Protein AF-A0AAE3EUR1-F1 (afdb_monomer)

pLDDT: mean 84.54, std 16.58, range [30.5, 97.81]

Organism: NCBI:txid2874477

Mean predicted aligned error: 11.29 Å

Sequence (138 aa):
MGPNFNHKRWIDTQKRKIEECLPEIIAWIEKDCKFWYDLRKQQAEDEKNREIQRAKEAEIQRTKEIEEAKLMQLLTDCDNWHRAKNIRNYISAYEQNTVMKSLDQEKLKTWMDWANKKANELDPLISKEDAVLGFHKA

Foldseek 3Di:
DADDDPDPPCDDDPVDHNVNCVVVVVVVCVVRVVRVVVVVVVVVVVVVVVVVVVVVVVVVVVVVVVVVVVVVVVVQLVVLQVVLVVLVVVLVVVVVPCPDPDDPPPVNVVVSVVSNVVSLVSHCVNVVVCVVVPDDDD

Structure (mmCIF, N/CA/C/O backbone):
data_AF-A0AAE3EUR1-F1
#
_entry.id   AF-A0AAE3EUR1-F1
#
loop_
_atom_site.group_PDB
_atom_site.id
_atom_site.type_symbol
_atom_site.label_atom_id
_atom_site.label_alt_id
_atom_site.label_comp_id
_atom_site.label_asym_id
_atom_site.label_entity_id
_atom_site.label_seq_id
_atom_site.pdbx_PDB_ins_code
_atom_site.Cartn_x
_atom_site.Cartn_y
_atom_site.Cartn_z
_atom_site.occupancy
_atom_site.B_iso_or_equiv
_atom_site.auth_seq_id
_atom_site.auth_comp_id
_atom_site.auth_asym_id
_atom_site.auth_atom_id
_atom_site.pdbx_PDB_model_num
ATOM 1 N N . MET A 1 1 ? -30.046 1.532 23.143 1.00 50.97 1 MET A N 1
ATOM 2 C CA . MET A 1 1 ? -31.064 2.159 24.015 1.00 50.97 1 MET A CA 1
ATOM 3 C C . MET A 1 1 ? -30.781 1.721 25.442 1.00 50.97 1 MET A C 1
ATOM 5 O O . MET A 1 1 ? -30.585 0.531 25.647 1.00 50.97 1 MET A O 1
ATOM 9 N N . GLY A 1 2 ? -30.665 2.670 26.377 1.00 56.91 2 GLY A N 1
ATOM 10 C CA . GLY A 1 2 ? -30.485 2.376 27.803 1.00 56.91 2 GLY A CA 1
ATOM 11 C C . GLY A 1 2 ? -31.753 1.790 28.428 1.00 56.91 2 GLY A C 1
ATOM 12 O O . GLY A 1 2 ? -32.791 1.726 27.759 1.00 56.91 2 GLY A O 1
ATOM 13 N N . PRO A 1 3 ? -31.694 1.339 29.685 1.00 56.38 3 PRO A N 1
ATOM 14 C CA . PRO A 1 3 ? -32.852 0.738 30.314 1.00 56.38 3 PRO A CA 1
ATOM 15 C C . PRO A 1 3 ? -34.007 1.751 30.431 1.00 56.38 3 PRO A C 1
ATOM 17 O O . PRO A 1 3 ? -33.845 2.864 30.929 1.00 56.38 3 PRO A O 1
ATOM 20 N N . ASN A 1 4 ? -35.187 1.365 29.937 1.00 56.34 4 ASN A N 1
ATOM 21 C CA . ASN A 1 4 ? -36.399 2.178 29.996 1.00 56.34 4 ASN A CA 1
ATOM 22 C C . ASN A 1 4 ? -37.122 1.924 31.329 1.00 56.34 4 ASN A C 1
ATOM 24 O O . ASN A 1 4 ? -37.691 0.853 31.537 1.00 56.34 4 ASN A O 1
ATOM 28 N N . PHE A 1 5 ? -37.077 2.902 32.236 1.00 57.66 5 PHE A N 1
ATOM 29 C CA . PHE A 1 5 ? -37.636 2.819 33.591 1.00 57.66 5 PHE A CA 1
ATOM 30 C C . PHE A 1 5 ? -38.743 3.850 33.813 1.00 57.66 5 PHE A C 1
ATOM 32 O O . PHE A 1 5 ? -38.700 4.665 34.740 1.00 57.66 5 PHE A O 1
ATOM 39 N N . ASN A 1 6 ? -39.745 3.842 32.939 1.00 53.47 6 ASN A N 1
ATOM 40 C CA . ASN A 1 6 ? -40.898 4.711 33.097 1.00 53.47 6 ASN A CA 1
ATOM 41 C C . ASN A 1 6 ? -41.809 4.171 34.210 1.00 53.47 6 ASN A C 1
ATOM 43 O O . ASN A 1 6 ? -42.592 3.259 33.983 1.00 53.47 6 ASN A O 1
ATOM 47 N N . HIS A 1 7 ? -41.608 4.685 35.428 1.00 55.56 7 HIS A N 1
ATOM 48 C CA . HIS A 1 7 ? -42.623 5.284 36.309 1.00 55.56 7 HIS A CA 1
ATOM 49 C C . HIS A 1 7 ? -41.968 5.668 37.648 1.00 55.56 7 HIS A C 1
ATOM 51 O O . HIS A 1 7 ? -42.202 5.052 38.686 1.00 55.56 7 HIS A O 1
ATOM 57 N N . LYS A 1 8 ? -41.138 6.722 37.636 1.00 60.91 8 LYS A N 1
ATOM 58 C CA . LYS A 1 8 ? -40.637 7.349 38.867 1.00 60.91 8 LYS A CA 1
ATOM 59 C C . LYS A 1 8 ? -41.796 8.046 39.584 1.00 60.91 8 LYS A C 1
ATOM 61 O O . LYS A 1 8 ? -42.128 9.186 39.281 1.00 60.91 8 LYS A O 1
ATOM 66 N N . ARG A 1 9 ? -42.420 7.353 40.534 1.00 62.97 9 ARG A N 1
ATOM 67 C CA . ARG A 1 9 ? -43.287 7.955 41.559 1.00 62.97 9 ARG A CA 1
ATOM 68 C C . ARG A 1 9 ? -42.611 7.850 42.928 1.00 62.97 9 ARG A C 1
ATOM 70 O O . ARG A 1 9 ? -43.204 7.358 43.879 1.00 62.97 9 ARG A O 1
ATOM 77 N N . TRP A 1 10 ? -41.355 8.287 43.013 1.00 75.12 10 TRP A N 1
ATOM 78 C CA . TRP A 1 10 ? -40.673 8.513 44.292 1.00 75.12 10 TRP A CA 1
ATOM 79 C C . TRP A 1 10 ? -41.052 9.903 44.786 1.00 75.12 10 TRP A C 1
ATOM 81 O O . TRP A 1 10 ? -40.311 10.869 44.629 1.00 75.12 10 TRP A O 1
ATOM 91 N N . ILE A 1 11 ? -42.287 10.021 45.250 1.00 76.56 11 ILE A N 1
ATOM 92 C CA . ILE A 1 11 ? -42.853 11.277 45.720 1.00 76.56 11 ILE A CA 1
ATOM 93 C C . ILE A 1 11 ? -43.254 11.033 47.165 1.00 76.56 11 ILE A C 1
ATOM 95 O O . ILE A 1 11 ? -43.976 10.074 47.441 1.00 76.56 11 ILE A O 1
ATOM 99 N N . ASP A 1 12 ? -42.776 11.883 48.071 1.00 82.38 12 ASP A N 1
ATOM 100 C CA . ASP A 1 12 ? -43.246 11.873 49.452 1.00 82.38 12 ASP A CA 1
ATOM 101 C C . ASP A 1 12 ? -44.725 12.271 49.462 1.00 82.38 12 ASP A C 1
ATOM 103 O O . ASP A 1 12 ? -45.128 13.304 48.921 1.00 82.38 12 ASP A O 1
ATOM 107 N N . THR A 1 13 ? -45.556 11.414 50.039 1.00 84.50 13 THR A N 1
ATOM 108 C CA . THR A 1 13 ? -46.991 11.637 50.168 1.00 84.50 13 THR A CA 1
ATOM 109 C C . THR A 1 13 ? -47.428 11.315 51.587 1.00 84.50 13 THR A C 1
ATOM 111 O O . THR A 1 13 ? -46.768 10.580 52.315 1.00 84.50 13 THR A O 1
ATOM 114 N N . GLN A 1 14 ? -48.615 11.782 51.978 1.00 80.69 14 GLN A N 1
ATOM 115 C CA . GLN A 1 14 ? -49.201 11.425 53.278 1.00 80.69 14 GLN A CA 1
ATOM 116 C C . GLN A 1 14 ? -49.375 9.904 53.476 1.00 80.69 14 GLN A C 1
ATOM 118 O O . GLN A 1 14 ? -49.531 9.461 54.607 1.00 80.69 14 GLN A O 1
ATOM 123 N N . LYS A 1 15 ? -49.367 9.113 52.391 1.00 81.94 15 LYS A N 1
ATOM 124 C CA . LYS A 1 15 ? -49.573 7.655 52.405 1.00 81.94 15 LYS A CA 1
ATOM 125 C C . LYS A 1 15 ? -48.298 6.833 52.205 1.00 81.94 15 LYS A C 1
ATOM 127 O O . LYS A 1 15 ? -48.350 5.626 52.405 1.00 81.94 15 LYS A O 1
ATOM 132 N N . ARG A 1 16 ? -47.207 7.449 51.749 1.00 81.31 16 ARG A N 1
ATOM 133 C CA . ARG A 1 16 ? -45.934 6.776 51.477 1.00 81.31 16 ARG A CA 1
ATOM 134 C C . ARG A 1 16 ? -44.804 7.765 51.667 1.00 81.31 16 ARG A C 1
ATOM 136 O O . ARG A 1 16 ? -44.769 8.789 50.981 1.00 81.31 16 ARG A O 1
ATOM 143 N N . LYS A 1 17 ? -43.896 7.424 52.570 1.00 88.69 17 LYS A N 1
ATOM 144 C CA . LYS A 1 17 ? -42.718 8.225 52.879 1.00 88.69 17 LYS A CA 1
ATOM 145 C C . LYS A 1 17 ? -41.566 7.913 51.928 1.00 88.69 17 LYS A C 1
ATOM 147 O O . LYS A 1 17 ? -41.496 6.834 51.337 1.00 88.69 17 LYS A O 1
ATOM 152 N N . ILE A 1 18 ? -40.670 8.876 51.725 1.00 83.94 18 ILE A N 1
ATOM 153 C CA . ILE A 1 18 ? -39.538 8.700 50.804 1.00 83.94 18 ILE A CA 1
ATOM 154 C C . ILE A 1 18 ? -38.532 7.684 51.357 1.00 83.94 18 ILE A C 1
ATOM 156 O O . ILE A 1 18 ? -37.926 6.934 50.597 1.00 83.94 18 ILE A O 1
ATOM 160 N N . GLU A 1 19 ? -38.428 7.599 52.681 1.00 88.62 19 GLU A N 1
ATOM 161 C CA . GLU A 1 19 ? -37.617 6.641 53.424 1.00 88.62 19 GLU A CA 1
ATOM 162 C C . GLU A 1 19 ? -38.017 5.197 53.086 1.00 88.62 19 GLU A C 1
ATOM 164 O O . GLU A 1 19 ? -37.162 4.336 52.896 1.00 88.62 19 GLU A O 1
ATOM 169 N N . GLU A 1 20 ? -39.316 4.951 52.899 1.00 87.00 20 GLU A N 1
ATOM 170 C CA . GLU A 1 20 ? -39.863 3.654 52.478 1.00 87.00 20 GLU A CA 1
ATOM 171 C C . GLU A 1 20 ? -39.532 3.326 51.012 1.00 87.00 20 GLU A C 1
ATOM 173 O O . GLU A 1 20 ? -39.601 2.171 50.597 1.00 87.00 20 GLU A O 1
ATOM 178 N N . CYS A 1 21 ? -39.162 4.328 50.208 1.00 85.81 21 CYS A N 1
ATOM 179 C CA . CYS A 1 21 ? -38.708 4.149 48.828 1.00 85.81 21 CYS A CA 1
ATOM 180 C C . CYS A 1 21 ? -37.190 3.926 48.726 1.00 85.81 21 CYS A C 1
ATOM 182 O O . CYS A 1 21 ? -36.715 3.555 47.652 1.00 85.81 21 CYS A O 1
ATOM 184 N N . LEU A 1 22 ? -36.413 4.152 49.795 1.00 86.81 22 LEU A N 1
ATOM 185 C CA . LEU A 1 22 ? -34.945 4.097 49.745 1.00 86.81 22 LEU A CA 1
ATOM 186 C C . LEU A 1 22 ? -34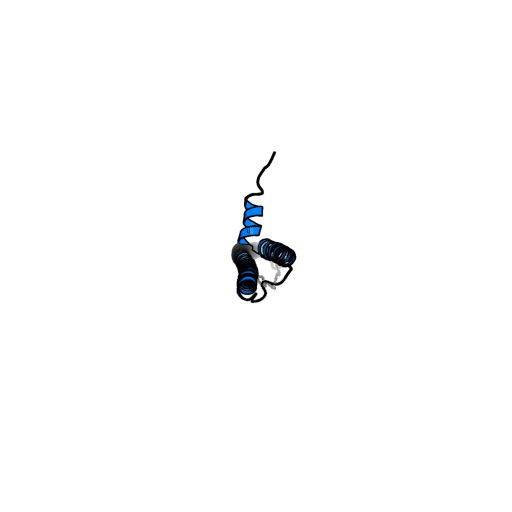.391 2.774 49.194 1.00 86.81 22 LEU A C 1
ATOM 188 O O . LEU A 1 22 ? -33.499 2.844 48.349 1.00 86.81 22 LEU A O 1
ATOM 192 N N . PRO A 1 23 ? -34.913 1.587 49.566 1.00 88.25 23 PRO A N 1
ATOM 193 C CA . PRO A 1 23 ? -34.423 0.331 48.997 1.00 88.25 23 PRO A CA 1
ATOM 194 C C . PRO A 1 23 ? -34.611 0.252 47.475 1.00 88.25 23 PRO A C 1
ATOM 196 O O . PRO A 1 23 ? -33.721 -0.209 46.763 1.00 88.25 23 PRO A O 1
ATOM 199 N N . GLU A 1 24 ? -35.739 0.750 46.957 1.00 85.31 24 GLU A N 1
ATOM 200 C CA . GLU A 1 24 ? -36.024 0.790 45.515 1.00 85.31 24 GLU A CA 1
ATOM 201 C C . GLU A 1 24 ? -35.116 1.787 44.786 1.00 85.31 24 GLU A C 1
ATOM 203 O O . GLU A 1 24 ? -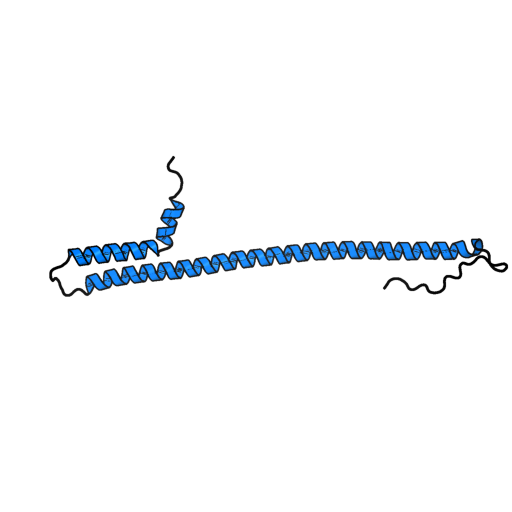34.639 1.504 43.686 1.00 85.31 24 GLU A O 1
ATOM 208 N N . ILE A 1 25 ? -34.858 2.945 45.401 1.00 86.19 25 ILE A N 1
ATOM 209 C CA . ILE A 1 25 ? -33.960 3.971 44.861 1.00 86.19 25 ILE A CA 1
ATOM 210 C C . ILE A 1 25 ? -32.531 3.427 44.780 1.00 86.19 25 ILE A C 1
ATOM 212 O O . ILE A 1 25 ? -31.886 3.575 43.744 1.00 86.19 25 ILE A O 1
ATOM 216 N N . ILE A 1 26 ? -32.046 2.766 45.834 1.00 89.88 26 ILE A N 1
ATOM 217 C CA . ILE A 1 26 ? -30.701 2.179 45.870 1.00 89.88 26 ILE A CA 1
ATOM 218 C C . ILE A 1 26 ? -30.571 1.085 44.809 1.00 89.88 26 ILE A C 1
ATOM 220 O O . ILE A 1 26 ? -29.669 1.161 43.976 1.00 89.88 26 ILE A O 1
ATOM 224 N N . ALA A 1 27 ? -31.517 0.142 44.752 1.00 88.94 27 ALA A N 1
ATOM 225 C CA . ALA A 1 27 ? -31.521 -0.909 43.734 1.00 88.94 27 ALA A CA 1
ATOM 226 C C . ALA A 1 27 ? -31.550 -0.337 42.303 1.00 88.94 27 ALA A C 1
ATOM 228 O O . ALA A 1 27 ? -30.932 -0.888 41.387 1.00 88.94 27 ALA A O 1
ATOM 229 N N . TRP A 1 28 ? -32.244 0.788 42.096 1.00 85.31 28 TRP A N 1
ATOM 230 C CA . TRP A 1 28 ? -32.251 1.490 40.815 1.00 85.31 28 TRP A CA 1
ATOM 231 C C . TRP A 1 28 ? -30.884 2.094 40.480 1.00 85.31 28 TRP A C 1
ATOM 233 O O . TRP A 1 28 ? -30.383 1.864 39.379 1.00 85.31 28 TRP A O 1
ATOM 243 N N . ILE A 1 29 ? -30.274 2.828 41.417 1.00 89.62 29 ILE A N 1
ATOM 244 C CA . ILE A 1 29 ? -28.951 3.440 41.227 1.00 89.62 29 ILE A CA 1
ATOM 245 C C . ILE A 1 29 ? -27.914 2.359 40.927 1.00 89.62 29 ILE A C 1
ATOM 247 O O . ILE A 1 29 ? -27.153 2.496 39.976 1.00 89.62 29 ILE A O 1
ATOM 251 N N . GLU A 1 30 ? -27.900 1.265 41.688 1.00 92.31 30 GLU A N 1
ATOM 252 C CA . GLU A 1 30 ? -26.962 0.158 41.481 1.00 92.31 30 GLU A CA 1
ATOM 253 C C . GLU A 1 30 ? -27.096 -0.446 40.082 1.00 92.31 30 GLU A C 1
ATOM 255 O O . GLU A 1 30 ? -26.097 -0.659 39.3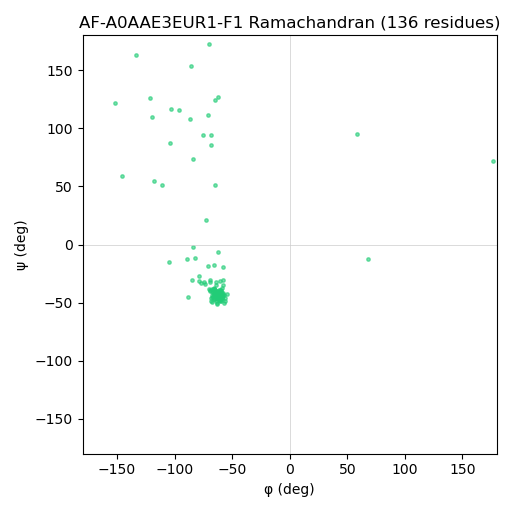90 1.00 92.31 30 GLU A O 1
ATOM 260 N N . LYS A 1 31 ? -28.334 -0.679 39.633 1.00 89.62 31 LYS A N 1
ATOM 261 C CA . LYS A 1 31 ? -28.607 -1.233 38.306 1.00 89.62 31 LYS A CA 1
ATOM 262 C C . LYS A 1 31 ? -28.191 -0.280 37.187 1.00 89.62 31 LYS A C 1
ATOM 264 O O . LYS A 1 31 ? -27.598 -0.734 36.208 1.00 89.62 31 LYS A O 1
ATOM 269 N N . ASP A 1 32 ? -28.493 1.010 37.317 1.00 88.62 32 ASP A N 1
ATOM 270 C CA . ASP A 1 32 ? -28.144 2.016 36.311 1.00 88.62 32 ASP A CA 1
ATOM 271 C C . ASP A 1 32 ? -26.625 2.227 36.249 1.00 88.62 32 ASP A C 1
ATOM 273 O O . ASP A 1 32 ? -26.024 2.152 35.177 1.00 88.62 32 ASP A O 1
ATOM 277 N N . CYS A 1 33 ? -25.968 2.361 37.405 1.00 93.06 33 CYS A N 1
ATOM 278 C CA . CYS A 1 33 ? -24.513 2.439 37.507 1.00 93.06 33 CYS A CA 1
ATOM 279 C C . CYS A 1 33 ? -23.832 1.225 36.874 1.00 93.06 33 CYS A C 1
ATOM 281 O O . CYS A 1 33 ? -22.896 1.395 36.092 1.00 93.06 33 CYS A O 1
ATOM 283 N N . LYS A 1 34 ? -24.314 0.010 37.167 1.00 94.50 34 LYS A N 1
ATOM 284 C CA . LYS A 1 34 ? -23.778 -1.220 36.577 1.00 94.50 34 LYS A CA 1
ATOM 285 C C . LYS A 1 34 ? -23.956 -1.240 35.062 1.00 94.50 34 LYS A C 1
ATOM 287 O O . LYS A 1 34 ? -22.995 -1.506 34.350 1.00 94.50 34 LYS A O 1
ATOM 292 N N . PHE A 1 35 ? -25.143 -0.890 34.566 1.00 93.50 35 PHE A N 1
ATOM 293 C CA . PHE A 1 35 ? -25.405 -0.808 33.130 1.00 93.50 35 PHE A CA 1
ATOM 294 C C . PHE A 1 35 ? -24.435 0.151 32.429 1.00 93.50 35 PHE A C 1
ATOM 296 O O . PHE A 1 35 ? -23.804 -0.219 31.440 1.00 93.50 35 PHE A O 1
ATOM 303 N N . TRP A 1 36 ? -24.276 1.371 32.948 1.00 93.75 36 TRP A N 1
ATOM 304 C CA . TRP A 1 36 ? -23.381 2.358 32.344 1.00 93.75 36 TRP A CA 1
ATOM 305 C C . TRP A 1 36 ? -21.904 1.993 32.482 1.00 93.75 36 TRP A C 1
ATOM 307 O O . TRP A 1 36 ? -21.121 2.333 31.595 1.00 93.75 36 TRP A O 1
ATOM 317 N N . TYR A 1 37 ? -21.516 1.324 33.568 1.00 96.50 37 TYR A N 1
ATOM 318 C CA . TYR A 1 37 ? -20.169 0.788 33.739 1.00 96.50 37 TYR A CA 1
ATOM 319 C C . TYR A 1 37 ? -19.867 -0.283 32.685 1.00 96.50 37 TYR A C 1
ATOM 321 O O . TYR A 1 37 ? -18.873 -0.170 31.967 1.00 96.50 37 TYR A O 1
ATOM 329 N N . ASP A 1 38 ? -20.753 -1.271 32.542 1.00 96.31 38 ASP A N 1
ATOM 330 C CA . ASP A 1 38 ? -20.596 -2.363 31.581 1.00 96.31 38 ASP A CA 1
ATOM 331 C C . ASP A 1 38 ? -20.595 -1.832 30.142 1.00 96.31 38 ASP A C 1
ATOM 333 O O . ASP A 1 38 ? -19.738 -2.211 29.343 1.00 96.31 38 ASP A O 1
ATOM 337 N N . LEU A 1 39 ? -21.485 -0.884 29.827 1.00 95.81 39 LEU A N 1
ATOM 338 C CA . LEU A 1 39 ? -21.538 -0.251 28.511 1.00 95.81 39 LEU A CA 1
ATOM 339 C C . LEU A 1 39 ? -20.251 0.520 28.193 1.00 95.81 39 LEU A C 1
ATOM 341 O O . LEU A 1 39 ? -19.707 0.370 27.103 1.00 95.81 39 LEU A O 1
ATOM 345 N N . ARG A 1 40 ? -19.733 1.319 29.136 1.00 96.31 40 ARG A N 1
ATOM 346 C CA . ARG A 1 40 ? -18.465 2.046 28.946 1.00 96.31 40 ARG A CA 1
ATOM 347 C C . ARG A 1 40 ? -17.292 1.093 28.763 1.00 96.31 40 ARG A C 1
ATOM 349 O O . ARG A 1 40 ? -16.431 1.344 27.925 1.00 96.31 40 ARG A O 1
ATOM 356 N N . LYS A 1 41 ? -17.267 -0.005 29.519 1.00 97.19 41 LYS A N 1
ATOM 357 C CA . LYS A 1 41 ? -16.244 -1.042 29.385 1.00 97.19 41 LYS A CA 1
ATOM 358 C C . LYS A 1 41 ? -16.287 -1.692 28.000 1.00 97.19 41 LYS A C 1
ATOM 360 O O . LYS A 1 41 ? -15.242 -1.829 27.375 1.00 97.19 41 LYS A O 1
ATOM 365 N N . GLN A 1 42 ? -17.477 -2.045 27.511 1.00 96.88 42 GLN A N 1
ATOM 366 C CA . GLN A 1 42 ? -17.655 -2.592 26.162 1.00 96.88 42 GLN A CA 1
ATOM 367 C C . GLN A 1 42 ? -17.214 -1.595 25.087 1.00 96.88 42 GLN A C 1
ATOM 369 O O . GLN A 1 42 ? -16.412 -1.943 24.231 1.00 96.88 42 GLN A O 1
ATOM 374 N N . GLN A 1 43 ? -17.648 -0.337 25.182 1.00 96.56 43 GLN A N 1
ATOM 375 C CA . GLN A 1 43 ? -17.265 0.709 24.230 1.00 96.56 43 GLN A CA 1
ATOM 376 C C . GLN A 1 43 ? -15.750 0.938 24.178 1.00 96.56 43 GLN A C 1
ATOM 378 O O . GLN A 1 43 ? -15.208 1.134 23.093 1.00 96.56 43 GLN A O 1
ATOM 383 N N . ALA A 1 44 ? -15.067 0.901 25.326 1.00 97.19 44 ALA A N 1
ATOM 384 C CA . ALA A 1 44 ? -13.615 1.038 25.385 1.00 97.19 44 ALA A CA 1
ATOM 385 C C . ALA A 1 44 ? -12.895 -0.139 24.705 1.00 97.19 44 ALA A C 1
ATOM 387 O O . ALA A 1 44 ? -11.944 0.078 23.956 1.00 97.19 44 ALA A O 1
ATOM 388 N N . GLU A 1 45 ? -13.362 -1.373 24.919 1.00 97.19 45 GLU A N 1
ATOM 389 C CA . GLU A 1 45 ? -12.794 -2.555 24.261 1.00 97.19 45 GLU A CA 1
ATOM 390 C C . GLU A 1 45 ? -13.072 -2.545 22.748 1.00 97.19 45 GLU A C 1
ATOM 392 O O . GLU A 1 45 ? -12.179 -2.817 21.946 1.00 97.19 45 GLU A O 1
ATOM 397 N N . ASP A 1 46 ? -14.282 -2.155 22.340 1.00 97.06 46 ASP A N 1
ATOM 398 C CA . ASP A 1 46 ? -14.665 -2.033 20.933 1.00 97.06 46 ASP A CA 1
ATOM 399 C C . ASP A 1 46 ? -13.879 -0.932 20.214 1.00 97.06 46 ASP A C 1
ATOM 401 O O . ASP A 1 46 ? -13.528 -1.086 19.043 1.00 97.06 46 ASP A O 1
ATOM 405 N N . GLU A 1 47 ? -13.605 0.198 20.871 1.00 96.81 47 GLU A N 1
ATOM 40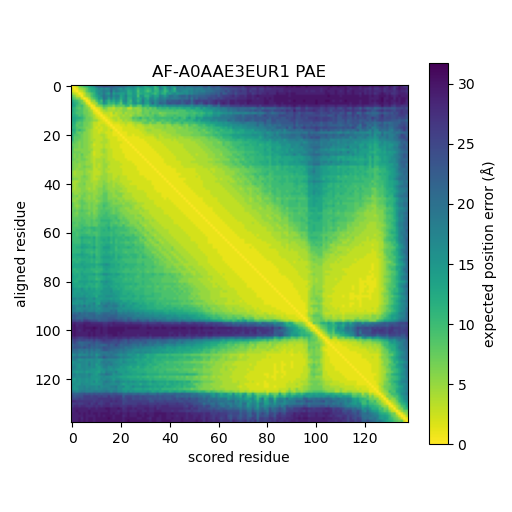6 C CA . GLU A 1 47 ? -12.756 1.250 20.301 1.00 96.81 47 GLU A CA 1
ATOM 407 C C . GLU A 1 47 ? -11.317 0.761 20.139 1.00 96.81 47 GLU A C 1
ATOM 409 O O . GLU A 1 47 ? -10.762 0.857 19.045 1.00 96.81 47 GLU A O 1
ATOM 414 N N . LYS A 1 48 ? -10.750 0.128 21.171 1.00 97.06 48 LYS A N 1
ATOM 415 C CA . LYS A 1 48 ? -9.408 -0.462 21.113 1.00 97.06 48 LYS A CA 1
ATOM 416 C C . LYS A 1 48 ? -9.286 -1.491 19.985 1.00 97.06 48 LYS A C 1
ATOM 418 O O . LYS A 1 48 ? -8.314 -1.478 19.230 1.00 97.06 48 LYS A O 1
ATOM 423 N N . ASN A 1 49 ? -10.282 -2.360 19.821 1.00 97.12 49 ASN A N 1
ATOM 424 C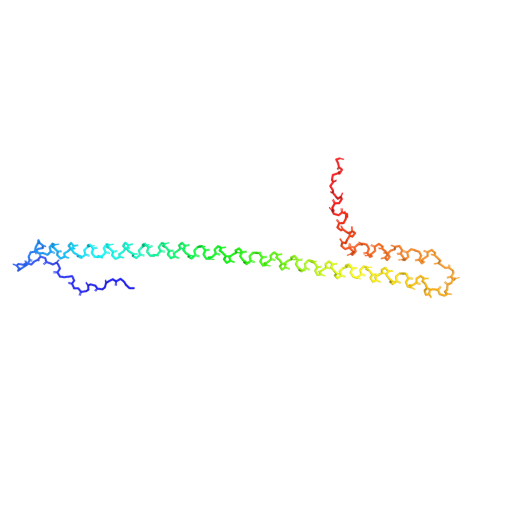 CA . ASN A 1 49 ? -10.306 -3.339 18.734 1.00 97.12 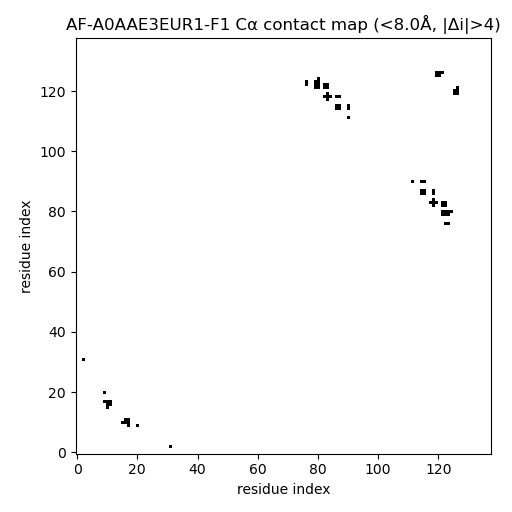49 ASN A CA 1
ATOM 425 C C . ASN A 1 49 ? -10.401 -2.663 17.357 1.00 97.12 49 ASN A C 1
ATOM 427 O O . ASN A 1 49 ? -9.702 -3.070 16.427 1.00 97.12 49 ASN A O 1
ATOM 431 N N . ARG A 1 50 ? -11.203 -1.599 17.226 1.00 96.88 50 ARG A N 1
ATOM 432 C CA . ARG A 1 50 ? -11.300 -0.802 15.991 1.00 96.88 50 ARG A CA 1
ATOM 433 C C . ARG A 1 50 ? -10.006 -0.060 15.668 1.00 96.88 50 ARG A C 1
ATOM 435 O O . ARG A 1 50 ? -9.646 0.041 14.500 1.00 96.88 50 ARG A O 1
ATOM 442 N N . GLU A 1 51 ? -9.294 0.459 16.661 1.00 96.94 51 GLU A N 1
ATOM 443 C CA . GLU A 1 51 ? -7.974 1.074 16.477 1.00 96.94 51 GLU A CA 1
ATOM 444 C C . GLU A 1 51 ? -6.934 0.055 16.003 1.00 96.94 51 GLU A C 1
ATOM 446 O O . GLU A 1 51 ? -6.244 0.304 15.015 1.00 96.94 51 GLU A O 1
ATOM 451 N N . ILE A 1 52 ? -6.876 -1.122 16.635 1.00 97.19 52 ILE A N 1
ATOM 452 C CA . ILE A 1 52 ? -5.976 -2.208 16.222 1.00 97.19 52 ILE A CA 1
ATOM 453 C C . ILE A 1 52 ? -6.282 -2.648 14.787 1.00 97.19 52 ILE A C 1
ATOM 455 O O . ILE A 1 52 ? -5.360 -2.852 13.996 1.00 97.19 52 ILE A O 1
ATOM 459 N N . GLN A 1 53 ? -7.562 -2.792 14.437 1.00 96.75 53 GLN A N 1
ATOM 460 C CA . GLN A 1 53 ? -7.959 -3.202 13.094 1.00 96.75 53 GLN A CA 1
ATOM 461 C C . GLN A 1 53 ? -7.610 -2.137 12.046 1.00 96.75 53 GLN A C 1
ATOM 463 O O . GLN A 1 53 ? -6.995 -2.471 11.035 1.00 96.75 53 GLN A O 1
ATOM 468 N N . ARG A 1 54 ? -7.891 -0.855 12.325 1.00 97.12 54 ARG A N 1
ATOM 469 C CA . ARG A 1 54 ? -7.492 0.268 11.458 1.00 97.12 54 ARG A CA 1
ATOM 470 C C . ARG A 1 54 ? -5.981 0.315 11.241 1.00 97.12 54 ARG A C 1
ATOM 472 O O . ARG A 1 54 ? -5.539 0.504 10.114 1.00 97.12 54 ARG A O 1
ATOM 479 N N . ALA A 1 55 ? -5.187 0.114 12.293 1.00 97.06 55 ALA A N 1
ATOM 480 C CA . ALA A 1 55 ? -3.729 0.106 12.187 1.00 97.06 55 ALA A CA 1
ATOM 481 C C . ALA A 1 55 ? -3.217 -1.050 11.309 1.00 97.06 55 ALA A C 1
ATOM 483 O O . ALA A 1 55 ? -2.330 -0.849 10.481 1.00 97.06 55 ALA A O 1
ATOM 484 N N . LYS A 1 56 ? -3.800 -2.249 11.443 1.00 97.00 56 LYS A N 1
ATOM 485 C CA . LYS A 1 56 ? -3.466 -3.401 10.589 1.00 97.00 56 LYS A CA 1
ATOM 486 C C . LYS A 1 56 ? -3.821 -3.148 9.126 1.00 97.00 56 LYS A C 1
ATOM 488 O O . LYS A 1 56 ? -3.010 -3.426 8.249 1.00 97.00 56 LYS A O 1
ATOM 493 N N . GLU A 1 57 ? -5.012 -2.620 8.864 1.00 96.94 57 GLU A N 1
ATOM 494 C CA . GLU A 1 57 ? -5.464 -2.296 7.508 1.00 96.94 57 GLU A CA 1
ATOM 495 C C . GLU A 1 57 ? -4.590 -1.218 6.864 1.00 96.94 57 GLU A C 1
ATOM 497 O O . GLU A 1 57 ? -4.195 -1.370 5.709 1.00 96.94 57 GLU A O 1
ATOM 502 N N . ALA A 1 58 ? -4.215 -0.185 7.622 1.00 97.12 58 ALA A N 1
ATOM 503 C CA . ALA A 1 58 ? -3.318 0.865 7.153 1.00 97.12 58 ALA A CA 1
ATOM 504 C C . ALA A 1 58 ? -1.928 0.324 6.779 1.00 97.12 58 ALA A C 1
ATOM 506 O O . ALA A 1 58 ? -1.395 0.695 5.737 1.00 97.12 58 ALA A O 1
ATOM 507 N N . GLU A 1 59 ? -1.351 -0.585 7.572 1.00 96.50 59 GLU A N 1
ATOM 508 C CA . GLU A 1 59 ? -0.046 -1.179 7.248 1.00 96.50 59 GLU A CA 1
ATOM 509 C C . GLU A 1 59 ? -0.125 -2.126 6.038 1.00 96.50 59 GLU A C 1
ATOM 511 O O . GLU A 1 59 ? 0.756 -2.117 5.177 1.00 96.50 59 GLU A O 1
ATOM 516 N N . ILE A 1 60 ? -1.207 -2.902 5.909 1.00 97.12 60 ILE A N 1
ATOM 517 C CA . ILE A 1 60 ? -1.454 -3.724 4.712 1.00 97.12 60 ILE A CA 1
ATOM 518 C C . ILE A 1 60 ? -1.581 -2.835 3.469 1.00 97.12 60 ILE A C 1
ATOM 520 O O . ILE A 1 60 ? -1.025 -3.153 2.421 1.00 97.12 60 ILE A O 1
ATOM 524 N N . GLN A 1 61 ? -2.301 -1.721 3.570 1.00 96.50 61 GLN A N 1
ATOM 525 C CA . GLN A 1 61 ? -2.477 -0.807 2.448 1.00 96.50 61 GLN A CA 1
ATOM 526 C C . GLN A 1 61 ? -1.157 -0.125 2.073 1.00 96.50 61 GLN A C 1
ATOM 528 O O . GLN A 1 61 ? -0.773 -0.126 0.907 1.00 96.50 61 GLN A O 1
ATOM 533 N N . ARG A 1 62 ? -0.403 0.349 3.066 1.00 97.00 62 ARG A N 1
ATOM 534 C CA . ARG A 1 62 ? 0.921 0.946 2.871 1.00 97.00 62 ARG A CA 1
ATOM 535 C C . ARG A 1 62 ? 1.897 -0.018 2.200 1.00 97.00 62 ARG A C 1
ATOM 537 O O . ARG A 1 62 ? 2.618 0.371 1.285 1.00 97.00 62 ARG A O 1
ATOM 544 N N . THR A 1 63 ? 1.948 -1.271 2.651 1.00 96.06 63 THR A N 1
ATOM 545 C CA . THR A 1 63 ? 2.834 -2.282 2.051 1.00 96.06 63 THR A CA 1
ATOM 546 C C . THR A 1 63 ? 2.443 -2.588 0.608 1.00 96.06 63 THR A C 1
ATOM 548 O O . THR A 1 63 ? 3.329 -2.670 -0.240 1.00 96.06 63 THR A O 1
ATOM 551 N N . LYS A 1 64 ? 1.143 -2.661 0.296 1.00 96.69 64 LYS A N 1
ATOM 552 C CA . LYS A 1 64 ? 0.661 -2.791 -1.088 1.00 96.69 64 LYS A CA 1
ATOM 553 C C . LYS A 1 64 ? 1.071 -1.610 -1.961 1.00 96.69 64 LYS A C 1
ATOM 555 O O . LYS A 1 64 ? 1.631 -1.834 -3.023 1.00 96.69 64 LYS A O 1
ATOM 560 N N . GLU A 1 65 ? 0.865 -0.379 -1.501 1.00 97.00 65 GLU A N 1
ATOM 561 C CA . GLU A 1 65 ? 1.231 0.830 -2.252 1.00 97.00 65 GLU A CA 1
ATOM 562 C C . GLU A 1 65 ? 2.736 0.895 -2.541 1.00 97.00 65 GLU A C 1
ATOM 564 O O . GLU A 1 65 ? 3.150 1.245 -3.646 1.00 97.00 65 GLU A O 1
ATOM 569 N N . ILE A 1 66 ? 3.568 0.508 -1.568 1.00 97.00 66 ILE A N 1
ATOM 570 C CA . ILE A 1 66 ? 5.021 0.426 -1.749 1.00 97.00 66 ILE A CA 1
ATOM 571 C C . ILE A 1 66 ? 5.383 -0.627 -2.804 1.00 97.00 66 ILE A C 1
ATOM 573 O O . ILE A 1 66 ? 6.214 -0.355 -3.671 1.00 97.00 66 ILE A O 1
ATOM 577 N N . GLU A 1 67 ? 4.792 -1.821 -2.745 1.00 97.19 67 GLU A N 1
ATOM 578 C CA . GLU A 1 67 ? 5.065 -2.884 -3.719 1.00 97.19 67 GLU A CA 1
ATOM 579 C C . GLU A 1 67 ? 4.544 -2.536 -5.122 1.00 97.19 67 GLU A C 1
ATOM 581 O O . GLU A 1 67 ? 5.243 -2.767 -6.108 1.00 97.19 67 GLU A O 1
ATOM 586 N N . GLU A 1 68 ? 3.378 -1.898 -5.230 1.00 97.06 68 GLU A N 1
ATOM 587 C CA . GLU A 1 68 ? 2.841 -1.392 -6.497 1.00 97.06 68 GLU A CA 1
ATOM 588 C C . GLU A 1 68 ? 3.753 -0.320 -7.104 1.00 97.06 68 GLU A C 1
ATOM 590 O O . GLU A 1 68 ? 4.087 -0.394 -8.288 1.00 97.06 68 GLU A O 1
ATOM 595 N N . ALA A 1 69 ? 4.230 0.635 -6.300 1.00 96.62 69 ALA A N 1
ATOM 596 C CA . ALA A 1 69 ? 5.169 1.656 -6.757 1.00 96.62 69 ALA A CA 1
ATOM 597 C C . ALA A 1 69 ? 6.499 1.042 -7.230 1.00 96.62 69 ALA A C 1
ATOM 599 O O . ALA A 1 69 ? 7.010 1.414 -8.290 1.00 96.62 69 ALA A O 1
ATOM 600 N N . LYS A 1 70 ? 7.042 0.065 -6.488 1.00 96.62 70 LYS A N 1
ATOM 601 C CA . LYS A 1 70 ? 8.246 -0.678 -6.896 1.00 96.62 70 LYS A CA 1
ATOM 602 C C . LYS A 1 70 ? 8.033 -1.422 -8.210 1.00 96.62 70 LYS A C 1
ATOM 604 O O . LYS A 1 70 ? 8.908 -1.380 -9.072 1.00 96.62 70 LYS A O 1
ATOM 609 N N . LEU A 1 71 ? 6.888 -2.085 -8.375 1.00 97.06 71 LEU A N 1
ATOM 610 C CA . LEU A 1 71 ? 6.559 -2.807 -9.599 1.00 97.06 71 LEU A CA 1
ATOM 611 C C . LEU A 1 71 ? 6.439 -1.853 -10.793 1.00 97.06 71 LEU A C 1
ATOM 613 O O . LEU A 1 71 ? 7.014 -2.122 -11.843 1.00 97.06 71 LEU A O 1
ATOM 617 N N . MET A 1 72 ? 5.751 -0.721 -10.632 1.00 97.12 72 MET A N 1
ATOM 618 C CA . MET A 1 72 ? 5.622 0.290 -11.687 1.00 97.12 72 MET A CA 1
ATOM 619 C C . MET A 1 72 ? 6.978 0.875 -12.090 1.00 97.12 72 MET A C 1
ATOM 621 O O . MET A 1 72 ? 7.254 1.034 -13.284 1.00 97.12 72 MET A O 1
ATOM 625 N N . GLN A 1 73 ? 7.854 1.140 -11.116 1.00 95.69 73 GLN A N 1
ATOM 626 C CA . GLN A 1 73 ? 9.219 1.576 -11.397 1.00 95.69 73 GLN A CA 1
ATOM 627 C C . GLN A 1 73 ? 10.002 0.497 -12.150 1.00 95.69 73 GLN A C 1
ATOM 629 O O . GLN A 1 73 ? 10.641 0.803 -13.152 1.00 95.69 73 GLN A O 1
ATOM 634 N N . LEU A 1 74 ? 9.914 -0.765 -11.718 1.00 95.75 74 LEU A N 1
ATOM 635 C CA . LEU A 1 74 ? 10.588 -1.881 -12.378 1.00 95.75 74 LEU A CA 1
ATOM 636 C C . LEU A 1 74 ? 10.124 -2.048 -13.829 1.00 95.75 74 LEU A C 1
ATOM 638 O O . LEU A 1 74 ? 10.952 -2.215 -14.716 1.00 95.75 74 LEU A O 1
ATOM 642 N N . LEU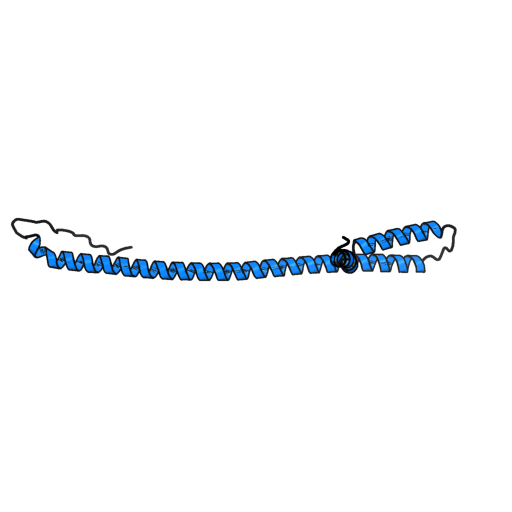 A 1 75 ? 8.818 -1.967 -14.090 1.00 97.50 75 LEU A N 1
ATOM 643 C CA . LEU A 1 75 ? 8.273 -2.049 -15.447 1.00 97.50 75 LEU A CA 1
ATOM 644 C C . LEU A 1 75 ? 8.766 -0.895 -16.326 1.00 97.50 75 LEU A C 1
ATOM 646 O O . LEU A 1 75 ? 9.151 -1.119 -17.473 1.00 97.50 75 LEU A O 1
ATOM 650 N N . THR A 1 76 ? 8.804 0.319 -15.773 1.00 96.56 76 THR A N 1
ATOM 651 C CA . THR A 1 76 ? 9.342 1.503 -16.458 1.00 96.56 76 THR A CA 1
ATOM 652 C C . THR A 1 76 ? 10.825 1.323 -16.782 1.00 96.56 76 THR A C 1
ATOM 654 O O . THR A 1 76 ? 11.254 1.588 -17.904 1.00 96.56 76 THR A O 1
ATOM 657 N N . ASP A 1 77 ? 11.607 0.819 -15.827 1.00 95.62 77 ASP A N 1
ATOM 658 C CA . ASP A 1 77 ? 13.023 0.528 -16.028 1.00 95.62 77 ASP A CA 1
ATOM 659 C C . ASP A 1 77 ? 13.218 -0.555 -17.104 1.00 95.62 77 ASP A C 1
ATOM 661 O O . ASP A 1 77 ? 14.052 -0.404 -17.995 1.00 95.62 77 ASP A O 1
ATOM 665 N N . CYS A 1 78 ? 12.424 -1.629 -17.081 1.00 96.69 78 CYS A N 1
ATOM 666 C CA .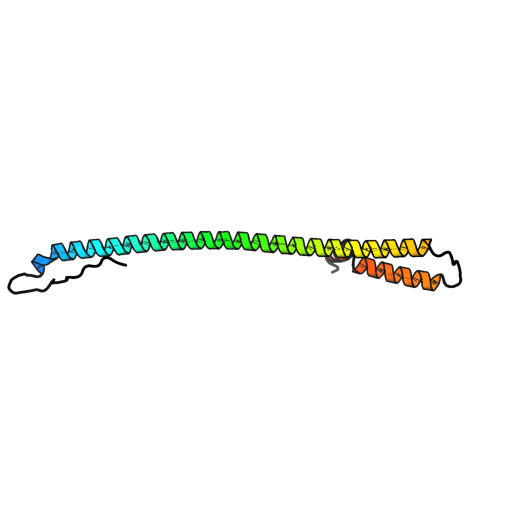 CYS A 1 78 ? 12.478 -2.679 -18.096 1.00 96.69 78 CYS A CA 1
ATOM 667 C C . CYS A 1 78 ? 12.174 -2.147 -19.505 1.00 96.69 78 CYS A C 1
ATOM 669 O O . CYS A 1 78 ? 12.888 -2.506 -20.446 1.00 96.69 78 CYS A O 1
ATOM 671 N N . ASP A 1 79 ? 11.157 -1.293 -19.665 1.00 97.56 79 ASP A N 1
ATOM 672 C CA . ASP A 1 79 ? 10.831 -0.681 -20.960 1.00 97.56 79 ASP A CA 1
ATOM 673 C C . ASP A 1 79 ? 11.966 0.224 -21.452 1.00 97.56 79 ASP A C 1
ATOM 675 O O . ASP A 1 79 ? 12.443 0.081 -22.581 1.00 97.56 79 ASP A O 1
ATOM 679 N N . ASN A 1 80 ? 12.471 1.102 -20.584 1.00 96.38 80 ASN A N 1
ATOM 680 C CA . ASN A 1 80 ? 13.576 2.000 -20.908 1.00 96.38 80 ASN A CA 1
ATOM 681 C C . ASN A 1 80 ? 14.844 1.230 -21.303 1.00 96.38 80 ASN A C 1
ATOM 683 O O . ASN A 1 80 ? 15.459 1.525 -22.332 1.00 96.38 80 ASN A O 1
ATOM 687 N N . TRP A 1 81 ? 15.189 0.182 -20.551 1.00 97.12 81 TRP A N 1
ATOM 688 C CA . TRP A 1 81 ? 16.292 -0.716 -20.883 1.00 97.12 81 TRP A CA 1
ATOM 689 C C . TRP A 1 81 ? 16.084 -1.405 -22.239 1.00 97.12 81 TRP A C 1
ATOM 691 O O . TRP A 1 81 ? 16.995 -1.444 -23.070 1.00 97.12 81 TRP A O 1
ATOM 701 N N . HIS A 1 82 ? 14.878 -1.912 -22.512 1.00 97.81 82 HIS A N 1
ATOM 702 C CA . HIS A 1 82 ? 14.567 -2.570 -23.780 1.00 97.81 82 HIS A CA 1
ATOM 703 C C . HIS A 1 82 ? 14.670 -1.599 -24.965 1.00 97.81 82 HIS A C 1
ATOM 705 O O . HIS A 1 82 ? 15.225 -1.937 -26.013 1.00 97.81 82 HIS A O 1
ATOM 711 N N . ARG A 1 83 ? 14.201 -0.361 -24.797 1.00 97.31 83 ARG A N 1
ATOM 712 C CA . ARG A 1 83 ? 14.321 0.700 -25.805 1.00 97.31 83 ARG A CA 1
ATOM 713 C C . ARG A 1 83 ? 15.782 1.076 -26.052 1.00 97.31 83 ARG A C 1
ATOM 715 O O . ARG A 1 83 ? 16.180 1.163 -27.213 1.00 97.31 83 ARG A O 1
ATOM 722 N N . ALA A 1 84 ? 16.598 1.208 -25.005 1.00 96.94 84 ALA A N 1
ATOM 723 C CA . ALA A 1 84 ? 18.038 1.432 -25.138 1.00 96.94 84 ALA A CA 1
ATOM 724 C C . ALA A 1 84 ? 18.726 0.281 -25.891 1.00 96.94 84 ALA A C 1
ATOM 726 O O . ALA A 1 84 ? 19.497 0.515 -26.826 1.00 96.94 84 ALA A O 1
ATOM 727 N N . LYS A 1 85 ? 18.387 -0.971 -25.557 1.00 96.94 85 LYS A N 1
ATOM 728 C CA . LYS A 1 85 ? 18.867 -2.163 -26.270 1.00 96.94 85 LYS A CA 1
ATOM 729 C C . LYS A 1 85 ? 18.479 -2.139 -27.751 1.00 96.94 85 LYS A C 1
ATOM 731 O O . LYS A 1 85 ? 19.320 -2.417 -28.600 1.00 96.94 85 LYS A O 1
ATOM 736 N N . ASN A 1 86 ? 17.242 -1.767 -28.075 1.00 97.56 86 ASN A N 1
ATOM 737 C CA . ASN A 1 86 ? 16.783 -1.669 -29.461 1.00 97.56 86 ASN A CA 1
ATOM 738 C C . ASN A 1 86 ? 17.535 -0.595 -30.251 1.00 97.56 86 ASN A C 1
ATOM 740 O O . ASN A 1 86 ? 17.896 -0.843 -31.399 1.00 97.56 86 ASN A O 1
ATOM 744 N N . ILE A 1 87 ? 17.821 0.559 -29.640 1.00 95.88 87 ILE A N 1
ATOM 745 C CA . ILE A 1 87 ? 18.640 1.606 -30.266 1.00 95.88 87 ILE A CA 1
ATOM 746 C C . ILE A 1 87 ? 20.040 1.061 -30.582 1.00 95.88 87 ILE A C 1
ATOM 748 O O . ILE A 1 87 ? 20.494 1.190 -31.716 1.00 95.88 87 ILE A O 1
ATOM 752 N N . ARG A 1 88 ? 20.699 0.391 -29.626 1.00 95.00 88 ARG A N 1
ATOM 753 C CA . ARG A 1 88 ? 22.031 -0.213 -29.837 1.00 95.00 88 ARG A CA 1
ATOM 754 C C . ARG A 1 88 ? 22.018 -1.267 -30.944 1.00 95.00 88 ARG A C 1
ATOM 756 O O . ARG A 1 88 ? 22.864 -1.230 -31.832 1.00 95.00 88 ARG A O 1
ATOM 763 N N . ASN A 1 89 ? 21.020 -2.150 -30.939 1.00 95.81 89 ASN A N 1
ATOM 764 C CA . ASN A 1 89 ? 20.847 -3.156 -31.987 1.00 95.81 89 ASN A CA 1
ATOM 765 C C . ASN A 1 89 ? 20.659 -2.512 -33.365 1.00 95.81 89 ASN A C 1
ATOM 767 O O . ASN A 1 89 ? 21.233 -2.983 -34.345 1.00 95.81 89 ASN A O 1
ATOM 771 N N . TYR A 1 90 ? 19.874 -1.433 -33.447 1.00 93.69 90 TYR A N 1
ATOM 772 C CA . TYR A 1 90 ? 19.670 -0.701 -34.691 1.00 93.69 90 TYR A CA 1
ATOM 773 C C . TYR A 1 90 ? 20.959 -0.040 -35.184 1.00 93.69 90 TYR A C 1
ATOM 775 O O . TYR A 1 90 ? 21.259 -0.150 -36.367 1.00 93.69 90 TYR A O 1
ATOM 783 N N . ILE A 1 91 ? 21.749 0.582 -34.301 1.00 91.50 91 ILE A N 1
ATOM 784 C CA . ILE A 1 91 ? 23.063 1.152 -34.648 1.00 91.50 91 ILE A CA 1
ATOM 785 C C . ILE A 1 91 ? 23.967 0.075 -35.262 1.00 91.50 91 ILE A C 1
ATOM 787 O O . ILE A 1 91 ? 24.506 0.283 -36.347 1.00 91.50 91 ILE A O 1
ATOM 791 N N . SER A 1 92 ? 24.073 -1.096 -34.622 1.00 90.31 92 SER A N 1
ATOM 792 C CA . SER A 1 92 ? 24.880 -2.212 -35.134 1.00 90.31 92 SER A CA 1
ATOM 793 C C . SER A 1 92 ? 24.359 -2.756 -36.466 1.00 90.31 92 SER A C 1
ATOM 795 O O . SER A 1 92 ? 25.141 -3.026 -37.374 1.00 90.31 92 SER A O 1
ATOM 797 N N . ALA A 1 93 ? 23.040 -2.900 -36.618 1.00 90.00 93 ALA A N 1
ATOM 798 C CA . ALA A 1 93 ? 22.444 -3.345 -37.876 1.00 90.00 93 ALA A CA 1
ATOM 799 C C . ALA A 1 93 ? 22.650 -2.316 -39.001 1.00 90.00 93 ALA A C 1
ATOM 801 O O . ALA A 1 93 ? 22.906 -2.693 -40.142 1.00 90.00 93 ALA A O 1
ATOM 802 N N . TYR A 1 94 ? 22.570 -1.022 -38.684 1.00 84.81 94 TYR A N 1
ATOM 803 C CA . TYR A 1 94 ? 22.794 0.075 -39.624 1.00 84.81 94 TYR A CA 1
ATOM 804 C C . TYR A 1 94 ? 24.252 0.120 -40.100 1.00 84.81 94 TYR A C 1
ATOM 806 O O . TYR A 1 94 ? 24.488 0.248 -41.299 1.00 84.81 94 TYR A O 1
ATOM 814 N N . GLU A 1 95 ? 25.216 -0.083 -39.195 1.00 82.06 95 GLU A N 1
ATOM 815 C CA . GLU A 1 95 ? 26.644 -0.222 -39.524 1.00 82.06 95 GLU A CA 1
ATOM 816 C C . GLU A 1 95 ? 26.913 -1.410 -40.466 1.00 82.06 95 GLU A C 1
ATOM 818 O O . GLU A 1 95 ? 27.695 -1.306 -41.413 1.00 82.06 95 GLU A O 1
ATOM 823 N N . GLN A 1 96 ? 26.227 -2.536 -40.249 1.00 81.94 96 GLN A N 1
ATOM 824 C CA . GLN A 1 96 ? 26.385 -3.752 -41.054 1.00 81.94 96 GLN A CA 1
ATOM 825 C C . GLN A 1 96 ? 25.673 -3.681 -42.416 1.00 81.94 96 GLN A C 1
ATOM 827 O O . GLN A 1 96 ? 26.159 -4.256 -43.390 1.00 81.94 96 GLN A O 1
ATOM 832 N N . ASN A 1 97 ? 24.533 -2.986 -42.506 1.00 76.38 97 ASN A N 1
ATOM 833 C CA . ASN A 1 97 ? 23.726 -2.870 -43.728 1.00 76.38 97 ASN A CA 1
ATOM 834 C C . ASN A 1 97 ? 24.248 -1.787 -44.691 1.00 76.38 97 ASN A C 1
ATOM 836 O O . ASN A 1 97 ? 23.837 -1.727 -45.849 1.00 76.38 97 ASN A O 1
ATOM 840 N N . THR A 1 98 ? 25.180 -0.928 -44.268 1.00 59.41 98 THR A N 1
ATOM 841 C CA . THR A 1 98 ? 25.805 0.039 -45.178 1.00 59.41 98 THR A CA 1
ATOM 842 C C . THR A 1 98 ? 26.702 -0.645 -46.218 1.00 59.41 98 THR A C 1
ATOM 844 O O . THR A 1 98 ? 27.923 -0.696 -46.111 1.00 59.41 98 THR A O 1
ATOM 847 N N . VAL A 1 99 ? 26.073 -1.080 -47.311 1.00 55.56 99 VAL A N 1
ATOM 848 C CA . VAL A 1 99 ? 26.675 -1.422 -48.613 1.00 55.56 99 VAL A CA 1
ATOM 849 C C . VAL A 1 99 ? 27.348 -0.197 -49.273 1.00 55.56 99 VAL A C 1
ATOM 851 O O . VAL A 1 99 ? 28.073 -0.325 -50.256 1.00 55.56 99 VAL A O 1
ATOM 854 N N . MET A 1 100 ? 27.207 1.007 -48.713 1.00 51.16 100 MET A N 1
ATOM 855 C CA . MET A 1 100 ? 27.832 2.235 -49.206 1.00 51.16 100 MET A CA 1
ATOM 856 C C . MET A 1 100 ? 29.035 2.647 -48.352 1.00 51.16 100 MET A C 1
ATOM 858 O O . MET A 1 100 ? 28.951 3.505 -47.478 1.00 51.16 100 MET A O 1
ATOM 862 N N . LYS A 1 101 ? 30.210 2.113 -48.705 1.00 56.16 101 LYS A N 1
ATOM 863 C CA . LYS A 1 101 ? 31.520 2.763 -48.494 1.00 56.16 101 LYS A CA 1
ATOM 864 C C . LYS A 1 101 ? 31.632 4.051 -49.338 1.00 56.16 101 LYS A C 1
ATOM 866 O O . LYS A 1 101 ? 32.579 4.212 -50.103 1.00 56.16 101 LYS A O 1
ATOM 871 N N . SER A 1 102 ? 30.656 4.956 -49.259 1.00 59.59 102 SER A N 1
ATOM 872 C CA . SER A 1 102 ? 30.657 6.204 -50.027 1.00 59.59 102 SER A CA 1
ATOM 873 C C . SER A 1 102 ? 30.641 7.431 -49.113 1.00 59.59 102 SER A C 1
ATOM 875 O O . SER A 1 102 ? 29.637 7.756 -48.486 1.00 59.59 102 SER A O 1
ATOM 877 N N . LEU A 1 103 ? 31.793 8.103 -49.124 1.00 55.38 103 LEU A N 1
ATOM 878 C CA . LEU A 1 103 ? 32.065 9.533 -48.943 1.00 55.38 103 LEU A CA 1
ATOM 879 C C . LEU A 1 103 ? 31.862 10.249 -47.599 1.00 55.38 103 LEU A C 1
ATOM 881 O O . LEU A 1 103 ? 32.420 11.334 -47.490 1.00 55.38 103 LEU A O 1
ATOM 885 N N . ASP A 1 104 ? 31.203 9.703 -46.571 1.00 71.25 104 ASP A N 1
ATOM 886 C CA . ASP A 1 104 ? 31.037 10.487 -45.324 1.00 71.25 104 ASP A CA 1
ATOM 887 C C . ASP A 1 104 ? 31.061 9.660 -44.021 1.00 71.25 104 ASP A C 1
ATOM 889 O O . ASP A 1 104 ? 30.123 9.645 -43.221 1.00 71.25 104 ASP A O 1
ATOM 893 N N . GLN A 1 105 ? 32.173 8.949 -43.796 1.00 76.75 105 GLN A N 1
ATOM 894 C CA . GLN A 1 105 ? 32.415 8.174 -42.566 1.00 76.75 105 GLN A CA 1
ATOM 895 C C . GLN A 1 105 ? 32.352 9.031 -41.293 1.00 76.75 105 GLN A C 1
ATOM 897 O O . GLN A 1 105 ? 31.960 8.538 -40.237 1.00 76.75 105 GLN A O 1
ATOM 902 N N . GLU A 1 106 ? 32.717 10.309 -41.385 1.00 81.25 106 GLU A N 1
ATOM 903 C CA . GLU A 1 106 ? 32.698 11.228 -40.250 1.00 81.25 106 GLU A CA 1
ATOM 904 C C . GLU A 1 106 ? 31.265 11.523 -39.794 1.00 81.25 106 GLU A C 1
ATOM 906 O O . GLU A 1 106 ? 30.951 11.336 -38.620 1.00 81.25 106 GLU A O 1
ATOM 911 N N . LYS A 1 107 ? 30.358 11.860 -40.723 1.00 83.00 107 LYS A N 1
ATOM 912 C CA . LYS A 1 107 ? 28.934 12.067 -40.401 1.00 83.00 107 LYS A CA 1
ATOM 913 C C . LYS A 1 107 ? 28.273 10.815 -39.838 1.00 83.00 107 LYS A C 1
ATOM 915 O O . LYS A 1 107 ? 27.467 10.916 -38.912 1.00 83.00 107 LYS A O 1
ATOM 920 N N . LEU A 1 108 ? 28.620 9.644 -40.377 1.00 83.75 108 LEU A N 1
ATOM 921 C CA . LEU A 1 108 ? 28.137 8.363 -39.863 1.00 83.75 108 LEU A CA 1
ATOM 922 C C . LEU A 1 108 ? 28.563 8.165 -38.404 1.00 83.75 108 LEU A C 1
ATOM 924 O O . LEU A 1 108 ? 27.721 7.882 -37.552 1.00 83.75 108 LEU A O 1
ATOM 928 N N . LYS A 1 109 ? 29.848 8.386 -38.110 1.00 86.75 109 LYS A N 1
ATOM 929 C CA . LYS A 1 109 ? 30.398 8.285 -36.757 1.00 86.75 109 LYS A CA 1
ATOM 930 C C . LYS A 1 109 ? 29.731 9.273 -35.799 1.00 86.75 109 LYS A C 1
ATOM 932 O O . LYS A 1 109 ? 29.283 8.868 -34.733 1.00 86.75 109 LYS A O 1
ATOM 937 N N . THR A 1 110 ? 29.575 10.537 -36.198 1.00 89.94 110 THR A N 1
ATOM 938 C CA . THR A 1 110 ? 28.895 11.554 -35.378 1.00 89.94 110 THR A CA 1
ATOM 939 C C . THR A 1 110 ? 27.457 11.157 -35.039 1.00 89.94 110 THR A C 1
ATOM 941 O O . THR A 1 110 ? 27.017 11.335 -33.903 1.00 89.94 110 THR A O 1
ATOM 944 N N . TRP A 1 111 ? 26.716 10.597 -35.999 1.00 90.69 111 TRP A N 1
ATOM 945 C CA . TRP A 1 111 ? 25.354 10.125 -35.754 1.00 90.69 111 TRP A CA 1
ATOM 946 C C . TRP A 1 111 ? 25.320 8.914 -34.810 1.00 90.69 111 TRP A C 1
ATOM 948 O O . TRP A 1 111 ? 24.502 8.890 -33.889 1.00 90.69 111 TRP A O 1
ATOM 958 N N . MET A 1 112 ? 26.221 7.942 -34.989 1.00 90.44 112 MET A N 1
ATOM 959 C CA . MET A 1 112 ? 26.327 6.777 -34.102 1.00 90.44 112 MET A CA 1
ATOM 960 C C . MET A 1 112 ? 26.696 7.179 -32.671 1.00 90.44 112 MET A C 1
ATOM 962 O O . MET A 1 112 ? 26.104 6.661 -31.725 1.00 90.44 112 MET A O 1
ATOM 966 N N . ASP A 1 113 ? 27.622 8.124 -32.498 1.00 93.06 113 ASP A N 1
ATOM 967 C CA . ASP A 1 113 ? 28.018 8.645 -31.185 1.00 93.06 113 ASP A CA 1
ATOM 968 C C . ASP A 1 113 ? 26.832 9.327 -30.483 1.00 93.06 113 ASP A C 1
ATOM 970 O O . ASP A 1 113 ? 26.553 9.066 -29.309 1.00 93.06 113 ASP A O 1
ATOM 974 N N . TRP A 1 114 ? 26.070 10.149 -31.212 1.00 94.75 114 TRP A N 1
ATOM 975 C CA . TRP A 1 114 ? 24.842 10.760 -30.698 1.00 94.75 114 TRP A CA 1
ATOM 976 C C . TRP A 1 114 ? 23.788 9.710 -30.315 1.00 94.75 114 TRP A C 1
ATOM 978 O O . TRP A 1 114 ? 23.209 9.787 -29.229 1.00 94.75 114 TRP A O 1
ATOM 988 N N . ALA A 1 115 ? 23.551 8.713 -31.171 1.00 93.69 115 ALA A N 1
ATOM 989 C CA . ALA A 1 115 ? 22.546 7.679 -30.939 1.00 93.69 115 ALA A CA 1
ATOM 990 C C . ALA A 1 115 ? 22.915 6.780 -29.744 1.00 93.69 115 ALA A C 1
ATOM 992 O O . ALA A 1 115 ? 22.057 6.476 -28.914 1.00 93.69 115 ALA A O 1
ATOM 993 N N . ASN A 1 116 ? 24.195 6.422 -29.596 1.00 94.06 116 ASN A N 1
ATOM 994 C CA . ASN A 1 116 ? 24.703 5.696 -28.430 1.00 94.06 116 ASN A CA 1
ATOM 995 C C . ASN A 1 116 ? 24.562 6.513 -27.145 1.00 94.06 116 ASN A C 1
ATOM 997 O O . ASN A 1 116 ? 24.103 5.986 -26.132 1.00 94.06 116 ASN A O 1
ATOM 1001 N N . LYS A 1 117 ? 24.878 7.814 -27.185 1.00 94.69 117 LYS A N 1
ATOM 1002 C CA . LYS A 1 117 ? 24.651 8.703 -26.041 1.00 94.69 117 LYS A CA 1
ATOM 1003 C C . LYS A 1 117 ? 23.174 8.723 -25.634 1.00 94.69 117 LYS A C 1
ATOM 1005 O O . LYS A 1 117 ? 22.874 8.623 -24.450 1.00 94.69 117 LYS A O 1
ATOM 1010 N N . LYS A 1 118 ? 22.250 8.770 -26.600 1.00 94.00 118 LYS A N 1
ATOM 1011 C CA . LYS A 1 118 ? 20.805 8.710 -26.326 1.00 94.00 118 LYS A CA 1
ATOM 1012 C C . LYS A 1 118 ? 20.350 7.372 -25.750 1.00 94.00 118 LYS A C 1
ATOM 1014 O O . LYS A 1 118 ? 19.511 7.368 -24.855 1.00 94.00 118 LYS A O 1
ATOM 1019 N N . ALA A 1 119 ? 20.911 6.255 -26.210 1.00 93.75 119 ALA A N 1
ATOM 1020 C CA . ALA A 1 119 ? 20.649 4.951 -25.605 1.00 93.75 119 ALA A CA 1
ATOM 1021 C C . ALA A 1 119 ? 21.129 4.898 -24.147 1.00 93.75 119 ALA A C 1
ATOM 1023 O O . ALA A 1 119 ? 20.418 4.376 -23.297 1.00 93.75 119 ALA A O 1
ATOM 1024 N N . ASN A 1 120 ? 22.298 5.470 -23.848 1.00 94.06 120 ASN A N 1
ATOM 1025 C CA . ASN A 1 120 ? 22.855 5.490 -22.494 1.00 94.06 120 ASN A CA 1
ATOM 1026 C C . ASN A 1 120 ? 22.069 6.398 -21.539 1.00 94.06 120 ASN A C 1
ATOM 1028 O O . ASN A 1 120 ? 21.850 6.010 -20.399 1.00 94.06 120 ASN A O 1
ATOM 1032 N N . GLU A 1 121 ? 21.602 7.561 -22.006 1.00 92.12 121 GLU A N 1
ATOM 1033 C CA . GLU A 1 121 ? 20.715 8.445 -21.229 1.00 92.12 121 GLU A CA 1
ATOM 1034 C C . GLU A 1 121 ? 19.387 7.758 -20.858 1.00 92.12 121 GLU A C 1
ATOM 1036 O O . GLU A 1 121 ? 18.810 8.055 -19.816 1.00 92.12 121 GLU A O 1
ATOM 1041 N N . LEU A 1 122 ? 18.893 6.851 -21.708 1.00 93.19 122 LEU A N 1
ATOM 1042 C CA . LEU A 1 122 ? 17.649 6.115 -21.479 1.00 93.19 122 LEU A CA 1
ATOM 1043 C C . LEU A 1 122 ? 17.849 4.863 -20.614 1.00 93.19 122 LEU A C 1
ATOM 1045 O O . LEU A 1 122 ? 16.925 4.452 -19.922 1.00 93.19 122 LEU A O 1
ATOM 1049 N N . ASP A 1 123 ? 19.021 4.234 -20.680 1.00 93.62 123 ASP A N 1
ATOM 1050 C CA . ASP A 1 123 ? 19.287 2.957 -20.025 1.00 93.62 123 ASP A CA 1
ATOM 1051 C C . ASP A 1 123 ? 19.367 3.127 -18.498 1.00 93.62 123 ASP A C 1
ATOM 1053 O O . ASP A 1 123 ? 20.332 3.712 -17.992 1.00 93.62 123 ASP A O 1
ATOM 1057 N N . PRO A 1 124 ? 18.404 2.586 -17.730 1.00 92.25 124 PRO A N 1
ATOM 1058 C CA . PRO A 1 124 ? 18.417 2.716 -16.281 1.00 92.25 124 PRO A CA 1
ATOM 1059 C C . PRO A 1 124 ? 19.598 1.987 -15.638 1.00 92.25 124 PRO A C 1
ATOM 1061 O O . PRO A 1 124 ? 19.916 2.298 -14.499 1.00 92.25 124 PRO A O 1
ATOM 1064 N N . LEU A 1 125 ? 20.264 1.046 -16.315 1.00 90.75 125 LEU A N 1
ATOM 1065 C CA . LEU A 1 125 ? 21.456 0.393 -15.768 1.00 90.75 125 LEU A CA 1
ATOM 1066 C C . LEU A 1 125 ? 22.682 1.311 -15.807 1.00 90.75 125 LEU A C 1
ATOM 1068 O O . LEU A 1 125 ? 23.495 1.256 -14.896 1.00 90.75 125 LEU A O 1
ATOM 1072 N N . ILE A 1 126 ? 22.772 2.197 -16.802 1.00 87.25 126 ILE A N 1
ATOM 1073 C CA . ILE A 1 126 ? 23.881 3.154 -16.946 1.00 87.25 126 ILE A CA 1
ATOM 1074 C C . ILE A 1 126 ? 23.572 4.440 -16.177 1.00 87.25 126 ILE A C 1
ATOM 1076 O O . ILE A 1 126 ? 24.389 4.929 -15.403 1.00 87.25 126 ILE A O 1
ATOM 1080 N N . SER A 1 127 ? 22.351 4.962 -16.316 1.00 73.69 127 SER A N 1
ATOM 1081 C CA . SER A 1 127 ? 21.933 6.171 -15.603 1.00 73.69 127 SER A CA 1
ATOM 1082 C C . SER A 1 127 ? 21.897 5.974 -14.079 1.00 73.69 127 SER A C 1
ATOM 1084 O O . SER A 1 127 ? 22.195 6.913 -13.338 1.00 73.69 127 SER A O 1
ATOM 1086 N N . LYS A 1 128 ? 21.580 4.766 -13.583 1.00 62.62 128 LYS A N 1
ATOM 1087 C CA . LYS A 1 128 ? 21.660 4.474 -12.142 1.00 62.62 128 LYS A CA 1
ATOM 1088 C C . LYS A 1 128 ? 23.085 4.207 -11.663 1.00 62.62 128 LYS A C 1
ATOM 1090 O O . LYS A 1 128 ? 23.349 4.493 -10.501 1.00 62.62 128 LYS A O 1
ATOM 1095 N N . GLU A 1 129 ? 24.001 3.723 -12.504 1.00 56.62 129 GLU A N 1
ATOM 1096 C CA . GLU A 1 129 ? 25.430 3.653 -12.150 1.00 56.62 129 GLU A CA 1
ATOM 1097 C C . GLU A 1 129 ? 25.995 5.051 -11.856 1.00 56.62 129 GLU A C 1
ATOM 1099 O O . GLU A 1 129 ? 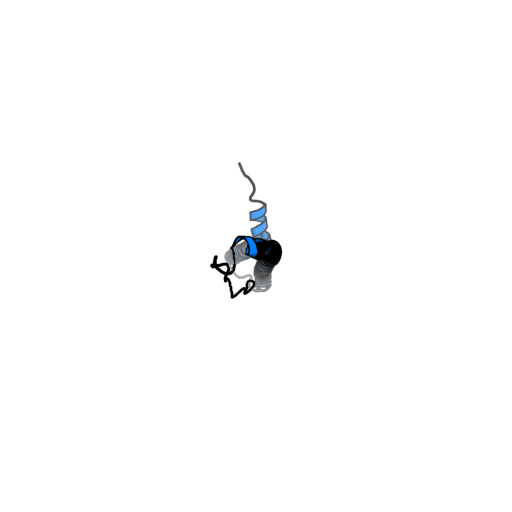26.654 5.228 -10.831 1.00 56.62 129 GLU A O 1
ATOM 1104 N N . ASP A 1 130 ? 25.634 6.065 -12.650 1.00 51.69 130 ASP A N 1
ATOM 1105 C CA . ASP A 1 130 ? 26.000 7.466 -12.379 1.00 51.69 130 ASP A CA 1
ATOM 1106 C C . ASP A 1 130 ? 25.367 8.007 -11.079 1.00 51.69 130 ASP A C 1
ATOM 1108 O O . ASP A 1 130 ? 25.995 8.774 -10.347 1.00 51.69 130 ASP A O 1
ATOM 1112 N N . ALA A 1 131 ? 24.145 7.583 -10.737 1.00 52.00 131 ALA A N 1
ATOM 1113 C CA . ALA A 1 131 ? 23.485 7.970 -9.485 1.00 52.00 131 ALA A CA 1
ATOM 1114 C C . ALA A 1 131 ? 24.080 7.275 -8.244 1.00 52.00 131 ALA A C 1
ATOM 1116 O O . ALA A 1 131 ? 24.142 7.873 -7.170 1.00 52.00 131 ALA A O 1
ATOM 1117 N N . VAL A 1 132 ? 24.533 6.023 -8.376 1.00 52.16 132 VAL A N 1
ATOM 1118 C CA . VAL A 1 132 ? 25.157 5.244 -7.292 1.00 52.16 132 VAL A CA 1
ATOM 1119 C C . VAL A 1 132 ? 26.620 5.657 -7.074 1.00 52.16 132 VAL A C 1
ATOM 1121 O O . VAL A 1 132 ? 27.086 5.660 -5.935 1.00 52.16 132 VAL A O 1
ATOM 1124 N N . LEU A 1 133 ? 27.334 6.078 -8.125 1.00 52.81 133 LEU A N 1
ATOM 1125 C CA . LEU A 1 133 ? 28.698 6.624 -8.043 1.00 52.81 133 LEU A CA 1
ATOM 1126 C C . LEU A 1 133 ? 28.746 8.129 -7.710 1.00 52.81 133 LEU A C 1
ATOM 1128 O O . LEU A 1 133 ? 29.827 8.680 -7.508 1.00 52.81 133 LEU A O 1
ATOM 1132 N N . GLY A 1 134 ? 27.593 8.792 -7.575 1.00 45.78 134 GLY A N 1
ATOM 1133 C CA . GLY A 1 134 ? 27.454 10.202 -7.196 1.00 45.78 134 GLY A CA 1
ATOM 1134 C C . GLY A 1 134 ? 27.753 10.537 -5.725 1.00 45.78 134 GLY A C 1
ATOM 1135 O O . GLY A 1 134 ? 27.294 11.570 -5.238 1.00 45.78 134 GLY A O 1
ATOM 1136 N N . PHE A 1 135 ? 28.509 9.703 -5.000 1.00 43.66 135 PHE A N 1
ATOM 1137 C CA . PHE A 1 135 ? 28.953 10.007 -3.637 1.00 43.66 135 PHE A CA 1
ATOM 1138 C C . PHE A 1 135 ? 30.371 10.596 -3.607 1.00 43.66 135 PHE A C 1
ATOM 1140 O O . PHE A 1 135 ? 31.362 9.929 -3.888 1.00 43.66 135 PHE A O 1
ATOM 1147 N N . HIS A 1 136 ? 30.412 11.856 -3.162 1.00 44.78 136 HIS A N 1
ATOM 1148 C CA . HIS A 1 136 ? 31.534 12.600 -2.586 1.00 44.78 136 HIS A CA 1
ATOM 1149 C C . HIS A 1 136 ? 32.806 12.772 -3.432 1.00 44.78 136 HIS A C 1
ATOM 1151 O O . HIS A 1 136 ? 33.782 12.036 -3.299 1.00 44.78 136 HIS A O 1
ATOM 1157 N N . LYS A 1 137 ? 32.888 13.912 -4.127 1.00 30.50 137 LYS A N 1
ATOM 1158 C CA . LYS A 1 137 ? 34.127 14.700 -4.093 1.00 30.50 137 LYS A CA 1
ATOM 1159 C C . LYS A 1 137 ? 33.931 15.896 -3.165 1.00 30.50 137 LYS A C 1
ATOM 1161 O O . LYS A 1 137 ? 33.032 16.704 -3.389 1.00 30.50 137 LYS A O 1
ATOM 1166 N N . ALA A 1 138 ? 34.728 15.894 -2.097 1.00 35.47 138 ALA A N 1
ATOM 1167 C CA . ALA A 1 138 ? 35.020 17.043 -1.248 1.00 35.47 138 ALA A CA 1
ATOM 1168 C C . ALA A 1 138 ? 35.722 18.156 -2.040 1.00 35.47 138 ALA A C 1
ATOM 1170 O O . ALA A 1 138 ? 36.337 17.829 -3.085 1.00 35.47 138 ALA A O 1
#

Solvent-accessible surface area (backbone atoms only — not comparable to full-atom values): 7959 Å² total; per-residue (Å²): 134,79,90,84,75,92,75,86,76,90,58,73,46,102,88,43,55,56,76,79,41,43,68,61,51,50,56,47,51,53,52,50,53,49,52,54,50,53,51,51,54,49,53,52,52,53,48,53,51,51,51,54,49,51,54,53,53,51,50,55,50,50,54,48,53,52,51,51,51,52,49,53,49,50,51,52,40,52,50,33,35,50,52,20,51,50,50,52,51,48,51,55,50,51,66,70,65,53,86,66,94,66,95,49,70,63,63,53,49,56,50,50,53,52,52,51,51,53,22,44,72,44,15,48,75,55,47,45,48,57,62,71,66,66,70,79,85,130

Radius of gyration: 40.64 Å; Cα contacts (8 Å, |Δi|>4): 40; chains: 1; bounding box: 85×21×104 Å

Secondary structure (DSSP, 8-state):
------------BTTB-SGGGHHHHHHHHHHHHHHHHHHHHHHHHHHHHHHHHHHHHHHHHHHHHHHHHHHHHHHHHHHHHHHHHHHHHHHHHHHHH-----S-HHHHHHHHHHHHHHHHHH-HHHHHHHHHS-----